Protein AF-A0A916BED5-F1 (afdb_monomer_lite)

Structure (mmCIF, N/CA/C/O backbone):
data_AF-A0A916B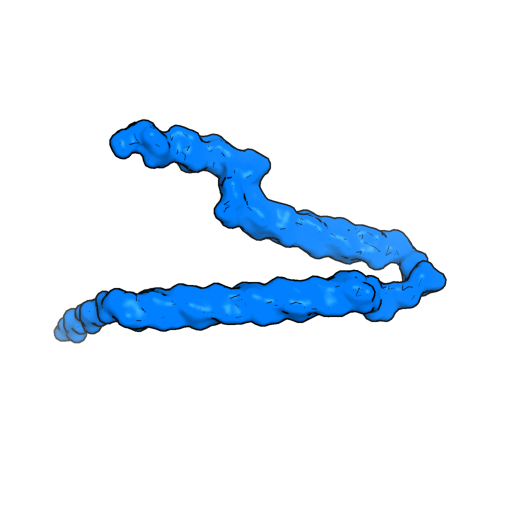ED5-F1
#
_entry.id   AF-A0A916BED5-F1
#
loop_
_atom_site.group_PDB
_atom_site.id
_atom_site.type_symbol
_atom_site.label_atom_id
_atom_site.label_alt_id
_atom_site.label_comp_id
_atom_site.label_asym_id
_atom_site.label_entity_id
_atom_site.label_seq_id
_atom_site.pdbx_PDB_ins_code
_atom_site.Cartn_x
_atom_site.Cartn_y
_atom_site.Cartn_z
_atom_site.occupancy
_atom_site.B_iso_or_equiv
_atom_site.auth_seq_id
_atom_site.auth_comp_id
_atom_site.auth_asym_id
_atom_site.auth_atom_id
_atom_site.pdbx_PDB_model_num
ATOM 1 N N . MET A 1 1 ? -36.963 21.289 15.405 1.00 42.56 1 MET A N 1
ATOM 2 C CA . MET A 1 1 ? -35.697 21.072 14.675 1.00 42.56 1 MET A CA 1
ATOM 3 C C . MET A 1 1 ? -35.242 19.661 14.995 1.00 42.56 1 MET A C 1
ATOM 5 O O . MET A 1 1 ? -35.326 19.250 16.144 1.00 42.56 1 MET A O 1
ATOM 9 N N . THR A 1 2 ? -34.969 18.885 13.957 1.00 47.84 2 THR A N 1
ATOM 10 C CA . THR A 1 2 ? -34.805 17.425 13.961 1.00 47.84 2 THR A CA 1
ATOM 11 C C . THR A 1 2 ? -33.766 16.946 14.975 1.00 47.84 2 THR A C 1
ATOM 13 O O . THR A 1 2 ? -32.624 17.394 14.935 1.00 47.84 2 THR A O 1
ATOM 16 N N . HIS A 1 3 ? -34.154 16.022 15.857 1.00 57.78 3 HIS A N 1
ATOM 17 C CA . HIS A 1 3 ? -33.201 15.266 16.671 1.00 57.78 3 HIS A CA 1
ATOM 18 C C . HIS A 1 3 ? -32.359 14.363 15.747 1.00 57.78 3 HIS A C 1
ATOM 20 O O . HIS A 1 3 ? -32.935 13.744 14.845 1.00 57.78 3 HIS A O 1
ATOM 26 N N . PRO A 1 4 ? -31.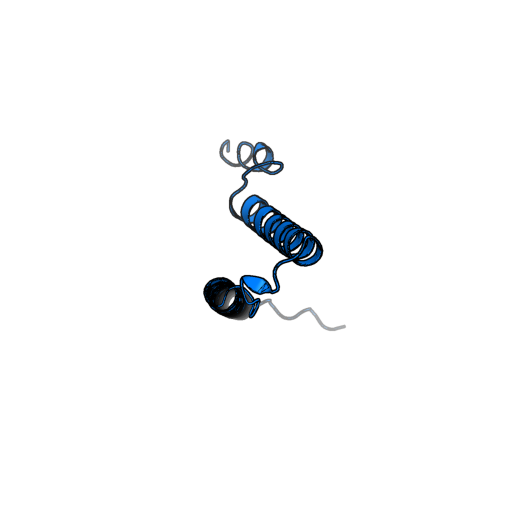027 14.288 15.924 1.00 57.75 4 PRO A N 1
ATOM 27 C CA . PRO A 1 4 ? -30.184 13.399 15.136 1.00 57.75 4 PRO A CA 1
ATOM 28 C C . PRO A 1 4 ? -30.578 11.937 15.384 1.00 57.75 4 PRO A C 1
ATOM 30 O O . PRO A 1 4 ? -30.841 11.519 16.511 1.00 57.75 4 PRO A O 1
ATOM 33 N N . LYS A 1 5 ? -30.669 11.182 14.287 1.00 56.53 5 LYS A N 1
ATOM 34 C CA . LYS A 1 5 ? -31.040 9.764 14.234 1.00 56.53 5 LYS A CA 1
ATOM 35 C C . LYS A 1 5 ? -30.029 8.940 15.054 1.00 56.53 5 LYS A C 1
ATOM 37 O O . LYS A 1 5 ? -28.839 9.238 14.959 1.00 56.53 5 LYS A O 1
ATOM 42 N N . PRO A 1 6 ? -30.448 7.926 15.834 1.00 51.72 6 PRO A N 1
ATOM 43 C CA . PRO A 1 6 ? -29.504 7.073 16.551 1.00 51.72 6 PRO A CA 1
ATOM 44 C C . PRO A 1 6 ? -28.547 6.434 15.540 1.00 51.72 6 PRO A C 1
ATOM 46 O O . PRO A 1 6 ? -28.992 5.863 14.542 1.00 51.72 6 PRO A O 1
ATOM 49 N N . HIS A 1 7 ? -27.239 6.563 15.772 1.00 59.88 7 HIS A N 1
ATOM 50 C CA . HIS A 1 7 ? -26.236 5.795 15.044 1.00 59.88 7 HIS A CA 1
ATOM 51 C C . HIS A 1 7 ? -26.504 4.322 15.353 1.00 59.88 7 HIS A C 1
ATOM 53 O O . HIS A 1 7 ? -26.207 3.858 16.452 1.00 59.88 7 HIS A O 1
ATOM 59 N N . HIS A 1 8 ? -27.149 3.608 14.427 1.00 60.94 8 HIS A N 1
ATOM 60 C CA . HIS A 1 8 ? -27.326 2.171 14.579 1.00 60.94 8 HIS A CA 1
ATOM 61 C C . HIS A 1 8 ? -25.923 1.550 14.590 1.00 60.94 8 HIS A C 1
ATOM 63 O O . HIS A 1 8 ? -25.158 1.827 13.661 1.00 60.94 8 HIS A O 1
ATOM 69 N N . PRO A 1 9 ? -25.561 0.752 15.608 1.00 66.19 9 PRO A N 1
ATOM 70 C CA . PRO A 1 9 ? -24.265 0.072 15.654 1.00 66.19 9 PRO A CA 1
ATOM 71 C C . PRO A 1 9 ? -24.009 -0.742 14.376 1.00 66.19 9 PRO A C 1
ATOM 73 O O . PRO A 1 9 ? -22.873 -0.818 13.918 1.00 66.19 9 PRO A O 1
ATOM 76 N N . ASP A 1 10 ? -25.080 -1.225 13.745 1.00 75.75 10 ASP A N 1
ATOM 77 C CA . ASP A 1 10 ? -25.057 -1.929 12.462 1.00 75.75 10 ASP A CA 1
ATOM 78 C C . ASP A 1 10 ? -24.497 -1.054 11.323 1.00 75.75 10 ASP A C 1
ATOM 80 O O . ASP A 1 10 ? -23.656 -1.503 10.558 1.00 75.75 10 ASP A O 1
ATOM 84 N N . ALA A 1 11 ? -24.845 0.239 11.267 1.00 87.62 11 ALA A N 1
ATOM 85 C CA . ALA A 1 11 ? -24.355 1.145 10.222 1.00 87.62 11 ALA A CA 1
ATOM 86 C C . ALA A 1 11 ? -22.861 1.486 10.374 1.00 87.62 11 ALA A C 1
ATOM 88 O O . ALA A 1 11 ? -22.161 1.689 9.383 1.00 87.62 11 ALA A O 1
ATOM 89 N N . ALA A 1 12 ? -22.364 1.563 11.613 1.00 88.81 12 ALA A N 1
ATOM 90 C CA . ALA A 1 12 ? -20.939 1.769 11.873 1.00 88.81 12 ALA A CA 1
ATOM 91 C C . ALA A 1 12 ? -20.125 0.502 11.566 1.00 88.81 12 ALA A C 1
ATOM 93 O O . ALA A 1 12 ? -19.030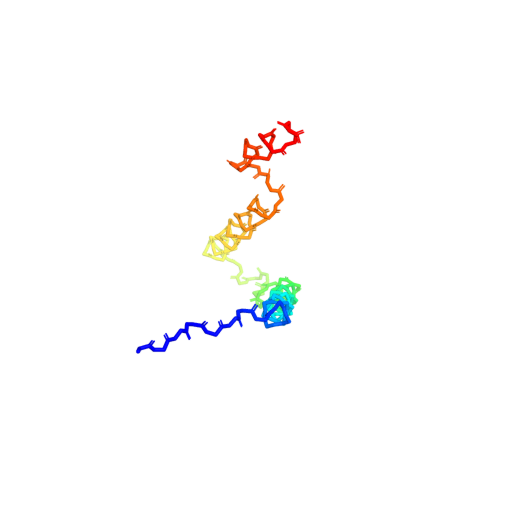 0.601 11.011 1.00 88.81 12 ALA A O 1
ATOM 94 N N . LEU A 1 13 ? -20.671 -0.675 11.892 1.00 90.69 13 LEU A N 1
ATOM 95 C CA . LEU A 1 13 ? -20.071 -1.967 11.570 1.00 90.69 13 LEU A CA 1
ATOM 96 C C . LEU A 1 13 ? -19.986 -2.184 10.055 1.00 90.69 13 LEU A C 1
ATOM 98 O O . LEU A 1 13 ? -18.915 -2.524 9.554 1.00 90.69 13 LEU A O 1
ATOM 102 N N . ASP A 1 14 ? -21.069 -1.922 9.325 1.00 93.19 14 ASP A N 1
ATOM 103 C CA . ASP A 1 14 ? -21.101 -2.040 7.865 1.00 93.19 14 ASP A CA 1
ATOM 104 C C . ASP A 1 14 ? -20.070 -1.114 7.207 1.00 93.19 14 ASP A C 1
ATOM 106 O O . ASP A 1 14 ? -19.310 -1.542 6.337 1.00 93.19 14 ASP A O 1
ATOM 110 N N . ALA A 1 15 ? -19.983 0.143 7.660 1.00 94.19 15 ALA A N 1
ATOM 111 C CA . ALA A 1 15 ? -18.985 1.091 7.167 1.00 94.19 15 ALA A CA 1
ATOM 112 C C . ALA A 1 15 ? -17.551 0.622 7.460 1.00 94.19 15 ALA A C 1
ATOM 114 O O . ALA A 1 15 ? -16.672 0.724 6.604 1.00 94.19 15 ALA A O 1
ATOM 115 N N . PHE A 1 16 ? -17.307 0.074 8.652 1.00 91.94 16 PHE A N 1
ATOM 116 C CA . PHE A 1 16 ? -16.004 -0.469 9.022 1.00 91.94 16 PHE A CA 1
ATOM 117 C C . PHE A 1 16 ? -15.603 -1.659 8.137 1.00 91.94 16 PHE A C 1
ATOM 119 O O . PHE A 1 16 ? -14.496 -1.673 7.598 1.00 91.94 16 PHE A O 1
ATOM 126 N N . VAL A 1 17 ? -16.503 -2.625 7.927 1.00 95.69 17 VAL A N 1
ATOM 127 C CA . VAL A 1 17 ? -16.264 -3.781 7.043 1.00 95.69 17 VAL A CA 1
ATOM 128 C C . VAL A 1 17 ? -16.073 -3.341 5.588 1.00 95.69 17 VAL A C 1
ATOM 130 O O . VAL A 1 17 ? -15.195 -3.868 4.897 1.00 95.69 17 VAL A O 1
ATOM 133 N N . GLY A 1 18 ? -16.839 -2.347 5.133 1.00 96.38 18 GLY A N 1
ATOM 134 C CA . GLY A 1 18 ? -16.663 -1.728 3.819 1.00 96.38 18 GLY A CA 1
ATOM 135 C C . GLY A 1 18 ? -15.252 -1.165 3.641 1.00 96.38 18 GLY A C 1
ATOM 136 O O . GLY A 1 18 ? -14.560 -1.528 2.690 1.00 96.38 18 GLY A O 1
ATOM 137 N N . ASN A 1 19 ? -14.778 -0.385 4.615 1.00 96.31 19 ASN A N 1
ATOM 138 C CA . ASN A 1 19 ? -13.423 0.167 4.601 1.00 96.31 19 ASN A CA 1
ATOM 139 C C . ASN A 1 19 ? -12.345 -0.931 4.623 1.00 96.31 19 ASN A C 1
ATOM 141 O O . ASN A 1 19 ? -11.360 -0.834 3.894 1.00 96.31 19 ASN A O 1
ATOM 145 N N . LEU A 1 20 ? -12.517 -1.999 5.414 1.00 95.19 20 LEU A N 1
ATOM 146 C CA . LEU A 1 20 ? -11.573 -3.128 5.423 1.00 95.19 20 LEU A CA 1
ATOM 147 C C . LEU A 1 20 ? -11.509 -3.848 4.073 1.00 95.19 20 LEU A C 1
ATOM 149 O O . LEU A 1 20 ? -10.431 -4.267 3.641 1.00 95.19 20 LEU A O 1
ATOM 153 N N . THR A 1 21 ? -12.651 -3.980 3.403 1.00 97.81 21 THR A N 1
ATOM 154 C CA . THR A 1 21 ? -12.736 -4.582 2.068 1.00 97.81 21 THR A CA 1
ATOM 155 C C . THR A 1 21 ? -11.995 -3.725 1.045 1.00 97.81 21 THR A C 1
ATOM 157 O O . THR A 1 21 ? -11.213 -4.250 0.252 1.00 97.81 21 THR A O 1
ATOM 160 N N . GLU A 1 22 ? -12.179 -2.406 1.099 1.00 97.44 22 GLU A N 1
ATOM 161 C CA . GLU A 1 22 ? -11.482 -1.458 0.227 1.00 97.44 22 GLU A CA 1
ATOM 162 C C . GLU A 1 22 ? -9.965 -1.467 0.462 1.00 97.44 22 GLU A C 1
ATOM 164 O O . GLU A 1 22 ? -9.200 -1.616 -0.492 1.00 97.44 22 GLU A O 1
ATOM 169 N N . ILE A 1 23 ? -9.521 -1.401 1.723 1.00 95.81 23 ILE A N 1
ATOM 170 C CA . ILE A 1 23 ? -8.096 -1.4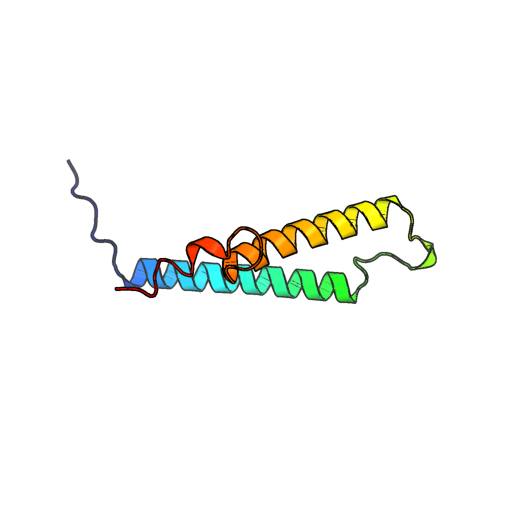91 2.083 1.00 95.81 23 ILE A CA 1
ATOM 171 C C . ILE A 1 23 ? -7.494 -2.794 1.547 1.00 95.81 23 ILE A C 1
ATOM 173 O O . ILE A 1 23 ? -6.431 -2.778 0.927 1.00 95.81 23 ILE A O 1
ATOM 177 N N . SER A 1 24 ? -8.188 -3.919 1.727 1.00 96.75 24 SER A N 1
ATOM 178 C CA . SER A 1 24 ? -7.720 -5.225 1.250 1.00 96.75 24 SER A CA 1
ATOM 179 C C . SER A 1 24 ? -7.596 -5.270 -0.277 1.00 96.75 24 SER A C 1
ATOM 181 O O . SER A 1 24 ? -6.613 -5.795 -0.801 1.00 96.75 24 SER A O 1
ATOM 183 N N . ALA A 1 25 ? -8.548 -4.677 -1.003 1.00 97.94 25 ALA A N 1
ATOM 184 C CA . ALA A 1 25 ? -8.498 -4.582 -2.461 1.00 97.94 25 ALA A CA 1
ATOM 185 C C . ALA A 1 25 ? -7.328 -3.708 -2.949 1.00 97.94 25 ALA A C 1
ATOM 187 O O . ALA A 1 25 ? -6.646 -4.069 -3.913 1.00 97.94 25 ALA A O 1
ATOM 188 N N . ILE A 1 26 ? -7.062 -2.585 -2.270 1.00 96.88 26 ILE A N 1
ATOM 189 C CA . ILE A 1 26 ? -5.912 -1.719 -2.561 1.00 96.88 26 ILE A CA 1
ATOM 190 C C . ILE A 1 26 ? -4.605 -2.490 -2.354 1.00 96.88 26 ILE A C 1
ATOM 192 O O . ILE A 1 26 ? -3.763 -2.506 -3.252 1.00 96.88 26 ILE A O 1
ATOM 196 N N . LEU A 1 27 ? -4.448 -3.172 -1.214 1.00 96.44 27 LEU A N 1
ATOM 197 C CA . LEU A 1 27 ? -3.242 -3.946 -0.906 1.00 96.44 27 LEU A CA 1
ATOM 198 C C . LEU A 1 27 ? -3.004 -5.073 -1.919 1.00 96.44 27 LEU A C 1
ATOM 200 O O . LEU A 1 27 ? -1.881 -5.235 -2.390 1.00 96.44 27 LEU A O 1
ATOM 204 N N . ALA A 1 28 ? -4.053 -5.798 -2.317 1.00 97.56 28 ALA A N 1
ATOM 205 C CA . ALA A 1 28 ? -3.944 -6.846 -3.331 1.00 97.56 28 ALA A CA 1
ATOM 206 C C . ALA A 1 28 ? -3.475 -6.293 -4.688 1.00 97.56 28 ALA A C 1
ATOM 208 O O . ALA A 1 28 ? -2.609 -6.880 -5.339 1.00 97.56 28 ALA A O 1
ATOM 209 N N . ARG A 1 29 ? -4.002 -5.133 -5.104 1.00 97.69 29 ARG A N 1
ATOM 210 C CA . ARG A 1 29 ? -3.576 -4.472 -6.344 1.00 97.69 29 ARG A CA 1
ATOM 211 C C . ARG A 1 29 ? -2.123 -4.002 -6.271 1.00 97.69 29 ARG A C 1
ATOM 213 O O . ARG A 1 29 ? -1.397 -4.158 -7.250 1.00 97.69 29 ARG A O 1
ATOM 220 N N . LEU A 1 30 ? -1.704 -3.437 -5.139 1.00 96.88 30 LEU A N 1
ATOM 221 C CA . LEU A 1 30 ? -0.316 -3.018 -4.930 1.00 96.88 30 LEU A CA 1
ATOM 222 C C . LEU A 1 30 ? 0.638 -4.212 -4.973 1.00 96.88 30 LEU A C 1
ATOM 224 O O . LEU A 1 30 ? 1.656 -4.131 -5.653 1.00 96.88 30 LEU A O 1
ATOM 228 N N . GLN A 1 31 ? 0.288 -5.324 -4.321 1.00 97.19 31 GLN A N 1
ATOM 229 C CA . GLN A 1 31 ? 1.090 -6.546 -4.362 1.00 97.19 31 GLN A CA 1
ATOM 230 C C . GLN A 1 31 ? 1.256 -7.049 -5.799 1.00 97.19 31 GLN A C 1
ATOM 232 O O . GLN A 1 31 ? 2.380 -7.248 -6.241 1.00 97.19 31 GLN A O 1
ATOM 237 N N . SER A 1 32 ? 0.159 -7.148 -6.558 1.00 98.06 32 SER A N 1
ATOM 238 C CA . SER A 1 32 ? 0.220 -7.568 -7.963 1.00 98.06 32 SER A CA 1
ATOM 239 C C . SER A 1 32 ? 1.086 -6.642 -8.820 1.00 98.06 32 SER A C 1
ATOM 241 O O . SER A 1 32 ? 1.761 -7.121 -9.724 1.00 98.06 32 SER A O 1
ATOM 243 N N . ALA A 1 33 ? 1.066 -5.331 -8.566 1.00 96.88 33 ALA A N 1
ATOM 244 C CA . ALA A 1 33 ? 1.917 -4.391 -9.284 1.00 96.88 33 ALA A CA 1
ATOM 245 C C . ALA A 1 33 ? 3.395 -4.571 -8.908 1.00 96.88 33 ALA A C 1
ATOM 247 O O . ALA A 1 33 ? 4.251 -4.511 -9.780 1.00 96.88 33 ALA A O 1
ATOM 248 N N . ILE A 1 34 ? 3.705 -4.804 -7.629 1.00 95.81 34 ILE A N 1
ATOM 249 C CA . ILE A 1 34 ? 5.074 -5.066 -7.157 1.00 95.81 34 ILE A CA 1
ATOM 250 C C . ILE A 1 34 ? 5.614 -6.373 -7.751 1.00 95.81 34 ILE A C 1
ATOM 252 O O . ILE A 1 34 ? 6.765 -6.403 -8.186 1.00 95.81 34 ILE A O 1
ATOM 256 N N . ASP A 1 35 ? 4.783 -7.416 -7.812 1.00 97.44 35 ASP A N 1
ATOM 257 C CA . ASP A 1 35 ? 5.133 -8.708 -8.414 1.00 97.44 35 ASP A CA 1
ATOM 258 C C . ASP A 1 35 ? 5.453 -8.569 -9.915 1.00 97.44 35 ASP A C 1
ATOM 260 O O . ASP A 1 35 ? 6.320 -9.273 -10.426 1.00 97.44 35 ASP A O 1
ATOM 264 N N . ASP A 1 36 ? 4.812 -7.618 -10.603 1.00 97.50 36 ASP A N 1
ATOM 265 C CA . ASP A 1 36 ? 5.090 -7.239 -11.998 1.00 97.50 36 ASP A CA 1
ATOM 266 C C . ASP A 1 36 ? 6.184 -6.155 -12.123 1.00 97.50 36 ASP A C 1
ATOM 268 O O . ASP A 1 36 ? 6.288 -5.465 -13.134 1.00 97.50 36 ASP A O 1
ATOM 272 N N . HIS A 1 37 ? 6.996 -5.935 -11.081 1.00 95.38 37 HIS A N 1
ATOM 273 C CA . HIS A 1 37 ? 8.050 -4.907 -11.048 1.00 95.38 37 HIS A CA 1
ATOM 274 C C . HIS A 1 37 ? 7.553 -3.487 -11.385 1.00 95.38 37 HIS A C 1
ATOM 276 O O . HIS A 1 37 ? 8.284 -2.669 -11.944 1.00 95.38 37 HIS A O 1
ATOM 282 N N . LEU A 1 38 ? 6.295 -3.191 -11.053 1.00 94.81 38 LEU A N 1
ATOM 283 C CA . LEU A 1 38 ? 5.561 -1.976 -11.423 1.00 94.81 38 LEU A CA 1
ATOM 284 C C . LEU A 1 38 ? 5.471 -1.749 -12.946 1.00 94.81 38 LEU A C 1
ATOM 286 O O . LEU A 1 38 ? 5.308 -0.614 -13.394 1.00 94.81 38 LEU A O 1
ATOM 290 N N . GLY A 1 39 ? 5.587 -2.815 -13.742 1.00 95.62 39 GLY A N 1
ATOM 291 C CA . GLY A 1 39 ? 5.652 -2.766 -15.202 1.00 95.62 39 GLY A CA 1
ATOM 292 C C . GLY A 1 39 ? 6.986 -2.239 -15.742 1.00 95.62 39 GLY A C 1
ATOM 293 O O . GLY A 1 39 ? 7.071 -1.879 -16.918 1.00 95.62 39 GLY A O 1
ATOM 294 N N . ILE A 1 40 ? 8.023 -2.146 -14.901 1.00 96.88 40 ILE A N 1
ATOM 295 C CA . ILE A 1 40 ? 9.333 -1.616 -15.283 1.00 96.88 40 ILE A CA 1
ATOM 296 C C . ILE A 1 40 ? 10.242 -2.774 -15.687 1.00 96.88 40 ILE A C 1
ATOM 298 O O . ILE A 1 40 ? 10.632 -3.603 -14.866 1.00 96.88 40 ILE A O 1
ATOM 302 N N . ALA A 1 41 ? 10.629 -2.797 -16.962 1.00 96.00 41 ALA A N 1
ATOM 303 C CA . ALA A 1 41 ? 11.612 -3.751 -17.453 1.00 96.00 41 ALA A CA 1
ATOM 304 C C . ALA A 1 41 ? 12.997 -3.483 -16.817 1.00 96.00 41 ALA A C 1
ATOM 306 O O . ALA A 1 41 ? 13.381 -2.313 -16.684 1.00 96.00 41 ALA A O 1
ATOM 307 N N . PRO A 1 42 ? 13.777 -4.519 -16.457 1.00 94.75 42 PRO A N 1
ATOM 308 C CA . PRO A 1 42 ? 15.077 -4.363 -15.794 1.00 94.75 42 PRO A CA 1
ATOM 309 C C . PRO A 1 42 ? 16.050 -3.416 -16.515 1.00 94.75 42 PRO A C 1
ATOM 311 O O . PRO A 1 42 ? 16.745 -2.624 -15.882 1.00 94.75 42 PRO A O 1
ATOM 314 N N . GLU A 1 43 ? 16.071 -3.450 -17.844 1.00 97.38 43 GLU A N 1
ATOM 315 C CA . GLU A 1 43 ? 16.896 -2.606 -18.712 1.00 97.38 43 GLU A CA 1
ATOM 316 C C . GLU A 1 43 ? 16.449 -1.136 -18.763 1.00 97.38 43 GLU A C 1
ATOM 318 O O . GLU A 1 43 ? 17.226 -0.268 -19.159 1.00 97.38 43 GLU A O 1
ATOM 323 N N . SER A 1 44 ? 15.208 -0.851 -18.360 1.00 96.94 44 SER A N 1
ATOM 324 C CA . SER A 1 44 ? 14.631 0.499 -18.315 1.00 96.94 44 SER A CA 1
ATOM 325 C C . SER A 1 44 ? 14.817 1.174 -16.951 1.00 96.94 44 SER A C 1
ATOM 327 O O . SER A 1 44 ? 14.483 2.351 -16.791 1.00 96.94 44 SER A O 1
ATOM 329 N N . VAL A 1 45 ? 15.345 0.457 -15.951 1.00 97.50 45 VAL A N 1
ATOM 330 C CA . VAL A 1 45 ? 15.558 0.982 -14.596 1.00 97.50 45 VAL A CA 1
ATOM 331 C C . VAL A 1 45 ? 16.544 2.151 -14.618 1.00 97.50 45 VAL A C 1
ATOM 333 O O . VAL A 1 45 ? 17.619 2.088 -15.206 1.00 97.50 45 VAL A O 1
ATOM 336 N N . ASN A 1 46 ? 16.182 3.236 -13.935 1.00 97.81 46 ASN A N 1
ATOM 337 C CA . ASN A 1 46 ? 17.015 4.419 -13.776 1.00 97.81 46 ASN A CA 1
ATOM 338 C C . ASN A 1 46 ? 16.803 5.019 -12.377 1.00 97.81 46 ASN A C 1
ATOM 340 O O . ASN A 1 46 ? 15.936 4.579 -11.621 1.00 97.81 46 ASN A O 1
ATOM 344 N N . TRP A 1 47 ? 17.591 6.036 -12.028 1.00 98.00 47 TRP A N 1
ATOM 345 C CA . TRP A 1 47 ? 17.533 6.671 -10.708 1.00 98.00 47 TRP A CA 1
ATOM 346 C C . TRP A 1 47 ? 16.193 7.344 -10.381 1.00 98.00 47 TRP A C 1
ATOM 348 O O . TRP A 1 47 ? 15.857 7.448 -9.205 1.00 98.00 47 TRP A O 1
ATOM 358 N N . GLY A 1 48 ? 15.411 7.750 -11.386 1.00 97.81 48 GLY A N 1
ATOM 359 C CA . GLY A 1 48 ? 14.040 8.226 -11.189 1.00 97.81 48 GLY A CA 1
ATOM 360 C C . GLY A 1 48 ? 13.145 7.126 -10.620 1.00 97.81 48 GLY A C 1
ATOM 361 O O . GLY A 1 48 ? 12.538 7.317 -9.573 1.00 97.81 48 GLY A O 1
ATOM 362 N N . HIS A 1 49 ? 13.186 5.926 -11.209 1.00 97.50 49 HIS A N 1
ATOM 363 C CA . HIS A 1 49 ? 12.445 4.761 -10.705 1.00 97.50 49 HIS A CA 1
ATOM 364 C C . HIS A 1 49 ? 12.865 4.363 -9.279 1.00 97.50 49 HIS A C 1
ATOM 366 O O . HIS A 1 49 ? 12.039 3.940 -8.468 1.00 97.50 49 HIS A O 1
ATOM 372 N N . VAL A 1 50 ? 14.151 4.521 -8.944 1.00 97.25 50 VAL A N 1
ATOM 373 C CA . VAL A 1 50 ? 14.648 4.304 -7.574 1.00 97.25 50 VAL A CA 1
ATOM 374 C C . VAL A 1 50 ? 14.054 5.333 -6.603 1.00 97.25 50 VAL A C 1
ATOM 376 O O . VAL A 1 50 ? 13.650 4.970 -5.501 1.00 97.25 50 VAL A O 1
ATOM 379 N N . GLY A 1 51 ? 13.961 6.601 -7.009 1.00 97.81 51 GLY A N 1
ATOM 380 C CA . GLY A 1 51 ? 13.304 7.649 -6.223 1.00 97.81 51 GLY A CA 1
ATOM 381 C C . GLY A 1 51 ? 11.822 7.356 -5.979 1.00 97.81 51 GLY A C 1
ATOM 382 O O . GLY A 1 51 ? 11.374 7.383 -4.831 1.00 97.81 51 GLY A O 1
ATOM 383 N N . ASP A 1 52 ? 11.088 6.996 -7.032 1.00 96.31 52 ASP A N 1
ATOM 384 C CA . ASP A 1 52 ? 9.653 6.696 -6.951 1.00 96.31 52 ASP A CA 1
ATOM 385 C C . ASP A 1 52 ? 9.377 5.502 -6.024 1.00 96.31 52 ASP A C 1
ATOM 387 O O . ASP A 1 52 ? 8.527 5.566 -5.131 1.00 96.31 52 ASP A O 1
ATOM 391 N N . THR A 1 53 ? 10.141 4.416 -6.174 1.00 97.25 53 THR A N 1
ATOM 392 C CA . THR A 1 53 ? 10.005 3.224 -5.320 1.00 97.25 53 THR A CA 1
ATOM 393 C C . THR A 1 53 ? 10.382 3.503 -3.863 1.00 97.25 53 THR A C 1
ATOM 395 O O . THR A 1 53 ? 9.708 3.008 -2.955 1.00 97.25 53 THR A O 1
ATOM 398 N N . ALA A 1 54 ? 11.392 4.341 -3.608 1.00 97.69 54 ALA A N 1
ATOM 399 C CA . ALA A 1 54 ? 11.741 4.773 -2.255 1.00 97.69 54 ALA A CA 1
ATOM 400 C C . ALA A 1 54 ? 10.618 5.600 -1.603 1.00 97.69 54 ALA A C 1
ATOM 402 O O . ALA A 1 54 ? 10.317 5.403 -0.421 1.00 97.69 54 ALA A O 1
ATOM 403 N N . GLN A 1 55 ? 9.964 6.482 -2.365 1.00 97.31 55 GLN A N 1
ATOM 404 C CA . GLN A 1 55 ? 8.826 7.261 -1.877 1.00 97.31 55 GLN A CA 1
ATOM 405 C C . GLN A 1 55 ? 7.636 6.359 -1.521 1.00 97.31 55 GLN A C 1
ATOM 407 O O . GLN A 1 55 ? 7.098 6.476 -0.417 1.00 97.31 55 GLN A O 1
ATOM 412 N N . ILE A 1 56 ? 7.271 5.417 -2.399 1.00 95.31 56 ILE A N 1
ATOM 413 C CA . ILE A 1 56 ? 6.196 4.442 -2.137 1.00 95.31 56 ILE A CA 1
ATOM 414 C C . ILE A 1 56 ? 6.501 3.633 -0.867 1.00 95.31 56 ILE A C 1
ATOM 416 O O . ILE A 1 56 ? 5.637 3.475 -0.00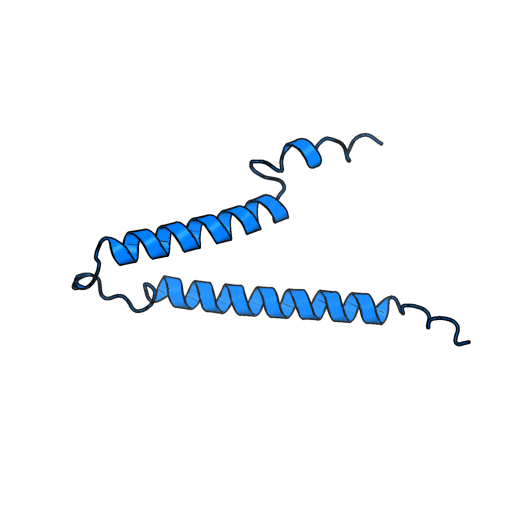1 1.00 95.31 56 ILE A O 1
ATOM 420 N N . ALA A 1 57 ? 7.744 3.166 -0.713 1.00 96.06 57 ALA A N 1
ATOM 421 C CA . ALA A 1 57 ? 8.166 2.427 0.473 1.00 96.06 57 ALA A CA 1
ATOM 422 C C . ALA A 1 57 ? 8.046 3.263 1.761 1.00 96.06 57 ALA A C 1
ATOM 424 O O . ALA A 1 57 ? 7.651 2.725 2.796 1.00 96.06 57 ALA A O 1
ATOM 425 N N . SER A 1 58 ? 8.348 4.566 1.709 1.00 96.62 58 SER A N 1
ATOM 426 C CA . SER A 1 58 ? 8.173 5.473 2.852 1.00 96.62 58 SER A CA 1
ATOM 427 C C . SER A 1 58 ? 6.705 5.600 3.256 1.00 96.62 58 SER A C 1
ATOM 429 O O . SER A 1 58 ? 6.377 5.453 4.430 1.00 96.62 58 SER A O 1
ATOM 431 N N . GLN A 1 59 ? 5.805 5.794 2.289 1.00 95.50 59 GLN A N 1
ATOM 432 C CA . GLN A 1 59 ? 4.371 5.944 2.560 1.00 95.50 59 GLN A CA 1
ATOM 433 C C . GLN A 1 59 ? 3.764 4.676 3.175 1.00 95.50 59 GLN A C 1
ATOM 435 O O . GLN A 1 59 ? 3.011 4.749 4.146 1.00 95.50 59 GLN A O 1
ATOM 440 N N . LEU A 1 60 ? 4.120 3.499 2.650 1.00 94.25 60 LEU A N 1
ATOM 441 C CA . LEU A 1 60 ? 3.674 2.223 3.217 1.00 94.25 60 LEU A CA 1
ATOM 442 C C . LEU A 1 60 ? 4.236 1.997 4.624 1.00 94.25 60 LEU A C 1
ATOM 444 O O . LEU A 1 60 ? 3.536 1.457 5.483 1.00 94.25 60 LEU A O 1
ATOM 448 N N . ARG A 1 61 ? 5.473 2.441 4.877 1.00 92.69 61 ARG A N 1
ATOM 449 C CA . ARG A 1 61 ? 6.085 2.385 6.205 1.00 92.69 61 ARG A CA 1
ATOM 450 C C . ARG A 1 61 ? 5.323 3.239 7.212 1.00 92.69 61 ARG A C 1
ATOM 452 O O . ARG A 1 61 ? 4.982 2.729 8.268 1.00 92.69 61 ARG A O 1
ATOM 459 N N . GLU A 1 62 ? 4.988 4.480 6.872 1.00 92.69 62 GLU A N 1
ATOM 460 C CA . GLU A 1 62 ? 4.199 5.353 7.753 1.00 92.69 62 GLU A CA 1
ATOM 461 C C . GLU A 1 62 ? 2.823 4.760 8.080 1.00 92.69 62 GLU A C 1
ATOM 463 O O . GLU A 1 62 ? 2.362 4.838 9.220 1.00 92.69 62 GLU A O 1
ATOM 468 N N . ILE A 1 63 ? 2.163 4.141 7.094 1.00 91.25 63 ILE A N 1
ATOM 469 C CA . ILE A 1 63 ? 0.885 3.449 7.306 1.00 91.25 63 ILE A CA 1
ATOM 470 C C . ILE A 1 63 ? 1.079 2.275 8.270 1.00 91.25 63 ILE A C 1
ATOM 472 O O . ILE A 1 63 ? 0.359 2.180 9.262 1.00 91.25 63 ILE A O 1
ATOM 476 N N . ARG A 1 64 ? 2.068 1.411 8.022 1.00 88.19 64 ARG A N 1
ATOM 477 C CA . ARG A 1 64 ? 2.399 0.281 8.902 1.00 88.19 64 ARG A CA 1
ATOM 478 C C . ARG A 1 64 ? 2.678 0.754 10.330 1.00 88.19 64 ARG A C 1
ATOM 480 O O . ARG A 1 64 ? 2.081 0.235 11.266 1.00 88.19 64 ARG A O 1
ATOM 487 N N . ASP A 1 65 ? 3.535 1.752 10.487 1.00 88.00 65 ASP A N 1
ATOM 488 C CA . ASP A 1 65 ? 3.964 2.263 11.789 1.00 88.00 65 ASP A CA 1
ATOM 489 C C . ASP A 1 65 ? 2.768 2.790 12.601 1.00 88.00 65 ASP A C 1
ATOM 491 O O . ASP A 1 65 ? 2.652 2.511 13.795 1.00 88.00 65 ASP A O 1
ATOM 495 N N . ARG A 1 66 ? 1.802 3.446 11.940 1.00 86.06 66 ARG A N 1
ATOM 496 C CA . ARG A 1 66 ? 0.534 3.868 12.562 1.00 86.06 66 ARG A CA 1
ATOM 497 C C . ARG A 1 66 ? -0.374 2.706 12.963 1.00 86.06 66 ARG A C 1
ATOM 499 O O . ARG A 1 66 ? -1.057 2.818 13.977 1.00 86.06 66 ARG A O 1
ATOM 506 N N . LEU A 1 67 ? -0.435 1.632 12.171 1.00 84.00 67 LEU A N 1
ATOM 507 C CA . LEU A 1 67 ? -1.295 0.477 12.464 1.00 84.00 67 LEU A CA 1
ATOM 508 C C . LEU A 1 67 ? -0.744 -0.401 13.593 1.00 84.00 67 LEU A C 1
ATOM 510 O O . LEU A 1 67 ? -1.528 -0.955 14.360 1.00 84.00 67 LEU A O 1
ATOM 514 N N . PHE A 1 68 ? 0.578 -0.536 13.681 1.00 79.06 68 PHE A N 1
ATOM 515 C CA . PHE A 1 68 ? 1.233 -1.449 14.621 1.00 79.06 68 PHE A CA 1
ATOM 516 C C . PHE A 1 68 ? 1.873 -0.747 15.823 1.00 79.06 68 PHE A C 1
ATOM 518 O O . PHE A 1 68 ? 2.439 -1.419 16.678 1.00 79.06 68 PHE A O 1
ATOM 525 N N . TYR A 1 69 ? 1.746 0.582 15.927 1.00 64.19 69 TYR A N 1
ATOM 526 C CA . TYR A 1 69 ? 2.405 1.389 16.961 1.00 64.19 69 TYR A CA 1
ATOM 527 C C . TYR A 1 69 ? 3.926 1.157 16.992 1.00 64.19 69 TYR A C 1
ATOM 529 O O . TYR A 1 69 ? 4.541 1.073 18.051 1.00 64.19 69 TYR A O 1
ATOM 537 N N . GLU A 1 70 ? 4.538 1.042 15.816 1.00 60.41 70 GLU A N 1
ATOM 538 C CA . GLU A 1 70 ? 5.986 0.887 15.651 1.00 60.41 70 GLU A CA 1
ATOM 539 C C . GLU A 1 70 ? 6.611 2.242 15.256 1.00 60.41 70 GLU A C 1
ATOM 541 O O . GLU A 1 70 ? 5.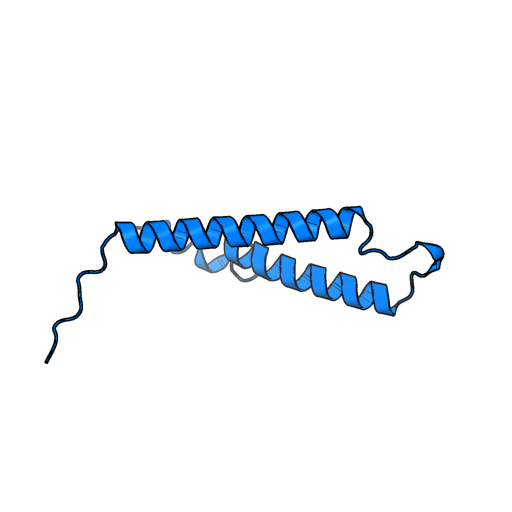927 3.129 14.744 1.00 60.41 70 GLU A O 1
ATOM 546 N N . GLY A 1 71 ? 7.907 2.453 15.520 1.00 58.38 71 GLY A N 1
ATOM 547 C CA . GLY A 1 71 ? 8.594 3.711 15.177 1.00 58.38 71 GLY A CA 1
ATOM 548 C C . GLY A 1 71 ? 8.181 4.904 16.054 1.00 58.38 71 GLY A C 1
ATOM 549 O O . GLY A 1 71 ? 8.163 4.796 17.279 1.00 58.38 71 GLY A O 1
ATOM 550 N N . GLU A 1 72 ? 7.852 6.052 15.446 1.00 58.69 72 GLU A N 1
ATOM 551 C CA . GLU A 1 72 ? 7.483 7.296 16.161 1.00 58.69 72 GLU A CA 1
ATOM 552 C C . GLU A 1 72 ? 6.179 7.184 16.979 1.00 58.69 72 GLU A C 1
ATOM 554 O O . GLU A 1 72 ? 5.888 8.045 17.808 1.00 58.69 72 GLU A O 1
ATOM 559 N N . TYR A 1 73 ? 5.396 6.119 16.781 1.00 55.81 73 TYR A N 1
ATOM 560 C CA . TYR A 1 73 ? 4.142 5.871 17.499 1.00 55.81 73 TYR A CA 1
ATOM 561 C C . TYR A 1 73 ? 4.278 4.872 18.662 1.00 55.81 73 TYR A C 1
ATOM 563 O O . TYR A 1 73 ? 3.290 4.612 19.355 1.00 55.81 73 TYR A O 1
ATOM 571 N N . ALA A 1 74 ? 5.486 4.357 18.920 1.00 57.91 74 ALA A N 1
ATOM 572 C CA . ALA A 1 74 ? 5.744 3.370 19.971 1.00 57.91 74 ALA A CA 1
ATOM 573 C C . ALA A 1 74 ? 5.474 3.892 21.397 1.00 57.91 74 ALA A C 1
ATOM 575 O O . ALA A 1 74 ? 5.052 3.129 22.266 1.00 57.91 74 ALA A O 1
ATOM 576 N N . GLU A 1 75 ? 5.627 5.196 21.653 1.00 52.22 75 GLU A N 1
ATOM 577 C CA . GLU A 1 75 ? 5.385 5.766 22.990 1.00 52.22 75 GLU A CA 1
ATOM 578 C C . GLU A 1 75 ? 3.891 5.912 23.347 1.00 52.22 75 GLU A C 1
ATOM 580 O O . GLU A 1 75 ? 3.544 5.995 24.525 1.00 52.22 75 GLU A O 1
ATOM 585 N N . ALA A 1 76 ? 2.975 5.886 22.370 1.00 54.50 76 ALA A N 1
ATOM 586 C CA . ALA A 1 76 ? 1.541 6.053 22.633 1.00 54.50 76 ALA A CA 1
ATOM 587 C C . ALA A 1 76 ? 0.829 4.753 23.066 1.00 54.50 76 ALA A C 1
ATOM 589 O O . ALA A 1 76 ? -0.250 4.820 23.665 1.00 54.50 76 ALA A O 1
ATOM 590 N N . ALA A 1 77 ? 1.413 3.582 22.789 1.00 47.75 77 ALA A N 1
ATOM 591 C CA . ALA A 1 77 ? 0.832 2.282 23.139 1.00 47.75 77 ALA A CA 1
ATOM 592 C C . ALA A 1 77 ? 1.087 1.891 24.608 1.00 47.75 77 ALA A C 1
ATOM 594 O O . ALA A 1 77 ? 0.182 1.396 25.280 1.00 47.75 77 ALA A O 1
ATOM 595 N N . ALA A 1 78 ? 2.268 2.207 25.154 1.00 49.44 78 ALA A N 1
ATOM 596 C CA . ALA A 1 78 ? 2.637 1.850 26.529 1.00 49.44 78 ALA A CA 1
ATOM 597 C C . ALA A 1 78 ? 1.792 2.560 27.610 1.00 49.44 78 ALA A C 1
ATOM 599 O O . ALA A 1 78 ? 1.665 2.071 28.730 1.00 49.44 78 ALA A O 1
ATOM 600 N N . ALA A 1 79 ? 1.168 3.697 27.285 1.00 52.44 79 ALA A N 1
ATOM 601 C CA . ALA A 1 79 ? 0.358 4.465 28.232 1.00 52.44 79 ALA A CA 1
ATOM 602 C C . ALA A 1 79 ? -1.087 3.948 28.400 1.00 52.44 79 ALA A C 1
ATOM 604 O O . ALA A 1 79 ? -1.808 4.454 29.261 1.00 52.44 79 ALA A O 1
ATOM 605 N N . LYS A 1 80 ? -1.537 2.968 27.596 1.00 51.84 80 LYS A N 1
ATOM 606 C CA . LYS A 1 80 ? -2.921 2.449 27.656 1.00 51.84 80 LYS A CA 1
ATOM 607 C C . LYS A 1 80 ? -3.080 1.078 28.317 1.00 51.84 80 LYS A C 1
ATOM 609 O O . LYS A 1 80 ? -4.213 0.685 28.564 1.00 51.84 80 LYS A O 1
ATOM 614 N N . GLU A 1 81 ? -1.990 0.396 28.668 1.00 50.94 81 GLU A N 1
ATOM 615 C CA . GLU A 1 81 ? -2.030 -0.900 29.375 1.00 50.94 81 GLU A CA 1
ATOM 616 C C . GLU A 1 81 ? -1.873 -0.792 30.902 1.00 50.94 81 GLU A C 1
ATOM 618 O O . GLU A 1 81 ? -1.914 -1.794 31.607 1.00 50.94 81 GLU A O 1
ATOM 623 N N . SER A 1 82 ? -1.749 0.423 31.446 1.00 49.09 82 SER A N 1
ATOM 624 C CA . SER A 1 82 ? -1.806 0.674 32.893 1.00 49.09 82 SER A CA 1
ATOM 625 C C . SER A 1 82 ? -3.092 1.400 33.283 1.00 49.09 82 SER A C 1
ATOM 627 O O . SER A 1 82 ? -3.050 2.570 33.667 1.00 49.09 82 SER A O 1
ATOM 629 N N . LYS A 1 83 ? -4.239 0.718 33.195 1.00 40.28 83 LYS A N 1
ATOM 630 C CA . LYS A 1 83 ? -5.382 0.981 34.082 1.00 40.28 83 LYS A CA 1
ATOM 631 C C . LYS A 1 83 ? -6.355 -0.188 34.151 1.00 40.28 83 LYS A C 1
ATOM 633 O O . LYS A 1 83 ? -6.748 -0.680 33.075 1.00 40.28 83 LYS A O 1
#

pLDDT: mean 82.95, std 18.92, range [40.28, 98.06]

Secondary structure (DSSP, 8-state):
-PPPPP--HHHHHHHHHHHHHHHHHHHHHHHHHHHTGGG--GGG--HHHHHHHHHHHHHHHHHHHHHHT-GGGHHHHTTSS--

Organism: NCBI:txid2182327

Sequence (83 aa):
MTHPKPHHPDAALDAFVGNLTEISAILARLQSAIDDHLGIAPESVNWGHVGDTAQIASQLREIRDRLFYEGEYAEAAAAKESK

Radius of gyration: 19.86 Å; chains: 1; bounding box: 53×30×53 Å

Foldseek 3Di:
DDDDDPPDVVNVVVVVVVVVVVVVVVVVVVVVCVVCVVVADPVNDDVVSVVVVVVVVVVVVVVVCVVPCHDPSVVVVVVPVPD